Protein AF-A0A329RC01-F1 (afdb_monomer_lite)

Radius of gyration: 26.35 Å; chains: 1; bounding box: 63×45×68 Å

Secondary structure (DSSP, 8-state):
-----PPP---HHHHHHHHHHSPPGGGPPPPHHHHHHIIIIIGGGS-TTTTTSGGGPPPPHHHHHHHHHHHHHHHHHHHHHHHHHHHHHHHHHHHHTTS-----

Structure (mmCIF, N/CA/C/O backbone):
data_AF-A0A329RC01-F1
#
_entry.id   AF-A0A329RC01-F1
#
loop_
_atom_site.group_PDB
_atom_site.id
_atom_site.type_symbol
_atom_site.label_atom_id
_atom_site.label_alt_id
_atom_site.label_comp_id
_atom_site.label_asym_id
_atom_site.label_entity_id
_atom_site.label_seq_id
_atom_site.pdbx_PDB_ins_code
_atom_site.Cartn_x
_atom_site.Cartn_y
_atom_site.Cartn_z
_atom_site.occupancy
_atom_site.B_iso_or_equiv
_atom_site.auth_seq_id
_atom_site.auth_comp_id
_atom_site.auth_asym_id
_atom_site.auth_atom_id
_atom_site.pdbx_PDB_model_num
ATOM 1 N N . MET A 1 1 ? -5.723 16.305 -52.217 1.00 38.97 1 MET A N 1
ATOM 2 C CA . MET A 1 1 ? -6.208 16.777 -50.902 1.00 38.97 1 MET A CA 1
ATOM 3 C C . MET A 1 1 ? -6.619 15.555 -50.096 1.00 38.97 1 MET A C 1
ATOM 5 O O . MET A 1 1 ? -7.539 14.872 -50.518 1.00 38.97 1 MET A O 1
ATOM 9 N N . ALA A 1 2 ? -5.895 15.218 -49.025 1.00 40.38 2 ALA A N 1
ATOM 10 C CA . ALA A 1 2 ? -6.229 14.079 -48.169 1.00 40.38 2 ALA A CA 1
ATOM 11 C C . ALA A 1 2 ? -7.119 14.560 -47.016 1.00 40.38 2 ALA A C 1
ATOM 13 O O . ALA A 1 2 ? -6.744 15.468 -46.276 1.00 40.38 2 ALA A O 1
ATOM 14 N N . ILE A 1 3 ? -8.313 13.979 -46.915 1.00 46.66 3 ILE A N 1
ATOM 15 C CA . ILE A 1 3 ? -9.278 14.240 -45.849 1.00 46.66 3 ILE A CA 1
ATOM 16 C C . ILE A 1 3 ? -8.716 13.593 -44.583 1.00 46.66 3 ILE A C 1
ATOM 18 O O . ILE A 1 3 ? -8.543 12.377 -44.530 1.00 46.66 3 ILE A O 1
ATOM 22 N N . VAL A 1 4 ? -8.390 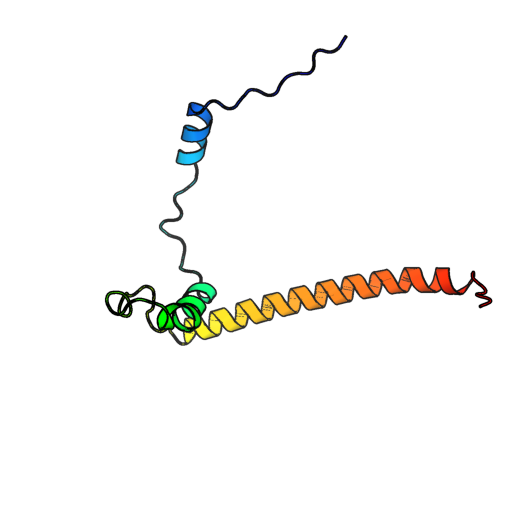14.415 -43.586 1.00 49.28 4 VAL A N 1
ATOM 23 C CA . VAL A 1 4 ? -8.012 13.959 -42.246 1.00 49.28 4 VAL A CA 1
ATOM 24 C C . VAL A 1 4 ? -9.191 13.156 -41.700 1.00 49.28 4 VAL A C 1
ATOM 26 O O . VAL A 1 4 ? -10.260 13.710 -41.446 1.00 49.28 4 VAL A O 1
ATOM 29 N N . SER A 1 5 ? -9.022 11.840 -41.577 1.00 50.56 5 SER A N 1
ATOM 30 C CA . SER A 1 5 ? -10.004 10.949 -40.966 1.00 50.56 5 SER A CA 1
ATOM 31 C C . SER A 1 5 ? -10.145 11.324 -39.492 1.00 50.56 5 SER A C 1
ATOM 33 O O . SER A 1 5 ? -9.337 10.923 -38.655 1.00 50.56 5 SER A O 1
ATOM 35 N N . SER A 1 6 ? -11.147 12.147 -39.195 1.00 51.97 6 SER A N 1
ATOM 36 C CA . SER A 1 6 ? -11.603 12.435 -37.840 1.00 51.97 6 SER A CA 1
ATOM 37 C C . SER A 1 6 ? -11.940 11.113 -37.150 1.00 51.97 6 SER A C 1
ATOM 39 O O . SER A 1 6 ? -12.814 10.377 -37.612 1.00 51.97 6 SER A O 1
ATOM 41 N N . SER A 1 7 ? -11.205 10.776 -36.090 1.00 61.47 7 SER A N 1
ATOM 42 C CA . SER A 1 7 ? -11.454 9.587 -35.275 1.00 61.47 7 SER A CA 1
ATOM 43 C C . SER A 1 7 ? -12.916 9.561 -34.807 1.00 61.47 7 SER A C 1
ATOM 45 O O . SER A 1 7 ? -13.430 10.607 -34.401 1.00 61.47 7 SER A O 1
ATOM 47 N N . PRO A 1 8 ? -13.601 8.401 -34.821 1.00 61.31 8 PRO A N 1
ATOM 48 C CA . PRO A 1 8 ? -14.988 8.344 -34.401 1.00 61.31 8 PRO A CA 1
ATOM 49 C C . PRO A 1 8 ? -15.080 8.714 -32.920 1.00 61.31 8 PRO A C 1
ATOM 51 O O . PRO A 1 8 ? -14.453 8.090 -32.056 1.00 61.31 8 PRO A O 1
ATOM 54 N N . LEU A 1 9 ? -15.855 9.765 -32.646 1.00 58.50 9 LEU A N 1
ATOM 55 C CA . LEU A 1 9 ? -16.320 10.125 -31.313 1.00 58.50 9 LEU A CA 1
ATOM 56 C C . LEU A 1 9 ? -16.933 8.868 -30.693 1.00 58.50 9 LEU A C 1
ATOM 58 O O . LEU A 1 9 ? -17.984 8.415 -31.142 1.00 58.50 9 LEU A O 1
ATOM 62 N N . HIS A 1 10 ? -16.257 8.287 -29.701 1.00 60.53 10 HIS A N 1
ATOM 63 C CA . HIS A 1 10 ? -16.815 7.176 -28.941 1.00 60.53 10 HIS A CA 1
ATOM 64 C C . HIS A 1 10 ? -18.111 7.682 -28.317 1.00 60.53 10 HIS A C 1
ATOM 66 O O . HIS A 1 10 ? -18.110 8.653 -27.554 1.00 60.53 10 HIS A O 1
ATOM 72 N N . THR A 1 11 ? -19.234 7.085 -28.697 1.00 70.38 11 THR A N 1
ATOM 73 C CA . THR A 1 11 ? -20.524 7.485 -28.154 1.00 70.38 11 THR A CA 1
ATOM 74 C C . THR A 1 11 ? -20.607 7.028 -26.696 1.00 70.38 11 THR A C 1
ATOM 76 O O . THR A 1 11 ? -19.933 6.084 -26.281 1.00 70.38 11 THR A O 1
ATOM 79 N N . LEU A 1 12 ? -21.460 7.658 -25.883 1.00 67.00 12 LEU A N 1
ATOM 80 C CA . LEU A 1 12 ? -21.673 7.236 -24.486 1.00 67.00 12 LEU A CA 1
ATOM 81 C C . LEU A 1 12 ? -22.070 5.749 -24.365 1.00 67.00 12 LEU A C 1
ATOM 83 O O . LEU A 1 12 ? -21.812 5.123 -23.338 1.00 67.00 12 LEU A O 1
ATOM 87 N N . LYS A 1 13 ? -22.668 5.175 -25.419 1.00 69.12 13 LYS A N 1
ATOM 88 C CA . LYS A 1 13 ? -23.006 3.748 -25.502 1.00 69.12 13 LYS A CA 1
ATOM 89 C C . LYS A 1 13 ? -21.758 2.871 -25.634 1.00 69.12 13 LYS A C 1
ATOM 91 O O . LYS A 1 13 ? -21.681 1.847 -24.961 1.00 69.12 13 LYS A O 1
ATOM 96 N N . ASP A 1 14 ? -20.771 3.311 -26.411 1.00 81.44 14 ASP A N 1
ATOM 97 C CA . ASP A 1 14 ? -19.497 2.602 -26.594 1.00 81.44 14 ASP A CA 1
ATOM 98 C C . ASP A 1 14 ? -18.675 2.618 -25.302 1.00 81.44 14 ASP A C 1
ATOM 100 O O . ASP A 1 14 ? -18.113 1.601 -24.898 1.00 81.44 14 ASP A O 1
ATOM 104 N N . PHE A 1 15 ? -18.674 3.753 -24.594 1.00 82.56 15 PHE A N 1
ATOM 105 C CA . PHE A 1 15 ? -18.039 3.852 -23.280 1.00 82.56 15 PHE A CA 1
ATOM 106 C C . PHE A 1 15 ? -18.691 2.919 -22.255 1.00 82.56 15 PHE A C 1
ATOM 108 O O . PHE A 1 15 ? -17.988 2.242 -21.509 1.00 82.56 15 PHE A O 1
ATOM 115 N N . ARG A 1 16 ? -20.027 2.852 -22.219 1.00 84.12 16 ARG A N 1
ATOM 116 C CA . ARG A 1 16 ? -20.748 1.986 -21.279 1.00 84.12 16 ARG A CA 1
ATOM 117 C C . ARG A 1 16 ? -20.465 0.506 -21.534 1.00 84.12 16 ARG A C 1
ATOM 119 O O . ARG A 1 16 ? -20.171 -0.214 -20.586 1.00 84.12 16 ARG A O 1
ATOM 126 N N . ALA A 1 17 ? -20.503 0.077 -22.795 1.00 85.00 17 ALA A N 1
ATOM 127 C CA . ALA A 1 17 ? -20.180 -1.298 -23.167 1.00 85.00 17 ALA A CA 1
ATOM 128 C C . ALA A 1 17 ? -18.727 -1.656 -22.808 1.00 85.00 17 ALA A C 1
ATOM 130 O O . ALA A 1 17 ? -18.466 -2.731 -22.269 1.00 85.00 17 ALA A O 1
ATOM 131 N N . LEU A 1 18 ? -17.786 -0.730 -23.027 1.00 86.75 18 LEU A N 1
ATOM 132 C CA . LEU A 1 18 ? -16.399 -0.899 -22.603 1.00 86.75 18 LEU A CA 1
ATOM 133 C C . LEU A 1 18 ? -16.286 -0.995 -21.075 1.00 86.75 18 LEU A C 1
ATOM 135 O O . LEU A 1 18 ? -15.602 -1.883 -20.574 1.00 86.75 18 LEU A O 1
ATOM 139 N N . TRP A 1 19 ? -16.967 -0.122 -20.334 1.00 85.00 19 TRP A N 1
ATOM 140 C CA . TRP A 1 19 ? -16.935 -0.103 -18.872 1.00 85.00 19 TRP A CA 1
ATOM 141 C C . TRP A 1 19 ? -17.481 -1.397 -18.262 1.00 85.00 19 TRP A C 1
ATOM 143 O O . TRP A 1 19 ? -16.859 -1.962 -17.368 1.00 85.00 19 TRP A O 1
ATOM 153 N N . GLU A 1 20 ? -18.602 -1.900 -18.781 1.00 86.00 20 GLU A N 1
ATOM 154 C CA . GLU A 1 20 ? -19.216 -3.158 -18.339 1.00 86.00 20 GLU A CA 1
ATOM 155 C C . GLU A 1 20 ? -18.377 -4.395 -18.720 1.00 86.00 20 GLU A C 1
ATOM 157 O O . GLU A 1 20 ? -18.477 -5.425 -18.057 1.00 86.00 20 GLU A O 1
ATOM 162 N N . SER A 1 21 ? -17.506 -4.297 -19.733 1.00 85.31 21 SER A N 1
ATOM 163 C CA . SER A 1 21 ? -16.583 -5.380 -20.112 1.00 85.31 21 SER A CA 1
ATOM 164 C C . SER A 1 21 ? -15.364 -5.519 -19.192 1.00 85.31 21 SER A C 1
ATOM 166 O O . SER A 1 21 ? -14.696 -6.555 -19.201 1.00 85.31 21 SER A O 1
ATOM 168 N N . ILE A 1 22 ? -15.047 -4.486 -18.402 1.00 83.62 22 ILE A N 1
ATOM 169 C CA . ILE A 1 22 ? -13.919 -4.524 -17.472 1.00 83.62 22 ILE A CA 1
ATOM 170 C C . ILE A 1 22 ? -14.303 -5.440 -16.304 1.00 83.62 22 ILE A C 1
ATOM 172 O O . ILE A 1 22 ? -15.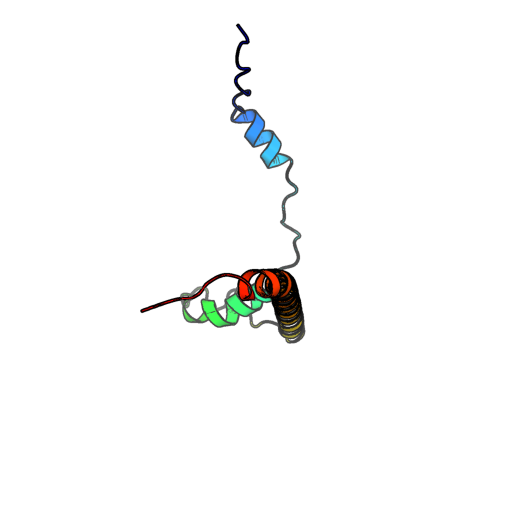271 -5.148 -15.599 1.00 83.62 22 ILE A O 1
ATOM 176 N N . PRO A 1 23 ? -13.543 -6.520 -16.037 1.00 78.81 23 PRO A N 1
ATOM 177 C CA . PRO A 1 23 ? -13.836 -7.406 -14.922 1.00 78.81 23 PRO A CA 1
ATOM 178 C C . PRO A 1 23 ? -13.880 -6.625 -13.610 1.00 78.81 23 PRO A C 1
ATOM 180 O O . PRO A 1 23 ? -12.918 -5.933 -13.251 1.00 78.81 23 PRO A O 1
ATOM 183 N N . SER A 1 24 ? -14.997 -6.749 -12.892 1.00 72.38 24 SER A N 1
ATOM 184 C CA . SER A 1 24 ? -15.147 -6.127 -11.582 1.00 72.38 24 SER A CA 1
ATOM 185 C C . SER A 1 24 ? -14.049 -6.632 -10.649 1.00 72.38 24 SER A C 1
ATOM 187 O O . SER A 1 24 ? -13.839 -7.831 -10.477 1.00 72.38 24 SER A O 1
ATOM 189 N N . ALA A 1 25 ? -13.325 -5.699 -10.040 1.00 66.94 25 ALA A N 1
ATOM 190 C CA . ALA A 1 25 ? -12.201 -5.985 -9.157 1.00 66.94 25 ALA A CA 1
ATOM 191 C C . ALA A 1 25 ? -12.631 -6.449 -7.752 1.00 66.94 25 ALA A C 1
ATOM 193 O O . ALA A 1 25 ? -11.816 -6.401 -6.831 1.00 66.94 25 ALA A O 1
ATOM 194 N N . THR A 1 26 ? -13.888 -6.867 -7.574 1.00 64.19 26 THR A N 1
ATOM 195 C CA . THR A 1 26 ? -14.480 -7.222 -6.274 1.00 64.19 26 THR A CA 1
ATOM 196 C C . THR A 1 26 ? -13.729 -8.328 -5.537 1.00 64.19 26 THR A C 1
ATOM 198 O O . THR A 1 26 ?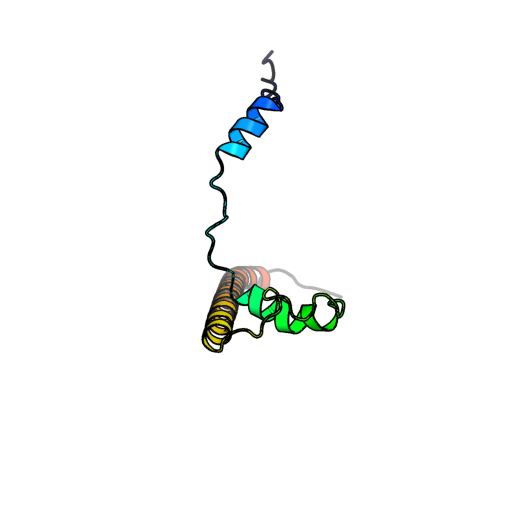 -13.861 -8.414 -4.324 1.00 64.19 26 THR A O 1
ATOM 201 N N . ASP A 1 27 ? -12.894 -9.101 -6.234 1.00 59.09 27 ASP A N 1
ATOM 202 C CA . ASP A 1 27 ? -12.121 -10.212 -5.667 1.00 59.09 27 ASP A CA 1
ATOM 203 C C . ASP A 1 27 ? -10.602 -9.950 -5.600 1.00 59.09 27 ASP A C 1
ATOM 205 O O . ASP A 1 27 ? -9.775 -10.861 -5.577 1.00 59.09 27 ASP A O 1
ATOM 209 N N . ARG A 1 28 ? -10.173 -8.679 -5.630 1.00 66.88 28 ARG A N 1
ATOM 210 C CA . ARG A 1 28 ? -8.745 -8.367 -5.473 1.00 66.88 28 ARG A CA 1
ATOM 211 C C . ARG A 1 28 ? -8.333 -8.500 -4.012 1.00 66.88 28 ARG A C 1
ATOM 213 O O . ARG A 1 28 ? -8.834 -7.772 -3.156 1.00 66.88 28 ARG A O 1
ATOM 220 N N . GLU A 1 29 ? -7.342 -9.359 -3.755 1.00 76.50 29 GLU A N 1
ATOM 221 C CA . GLU A 1 29 ? -6.695 -9.445 -2.444 1.00 76.50 29 GLU A CA 1
ATOM 222 C C . GLU A 1 29 ? -6.262 -8.042 -1.989 1.00 76.50 29 GLU A C 1
ATOM 224 O O . GLU A 1 29 ? -5.612 -7.277 -2.714 1.00 76.50 29 GLU A O 1
ATOM 229 N N . ARG A 1 30 ? -6.676 -7.682 -0.774 1.00 78.25 30 ARG A N 1
ATOM 230 C CA . ARG A 1 30 ? -6.475 -6.349 -0.205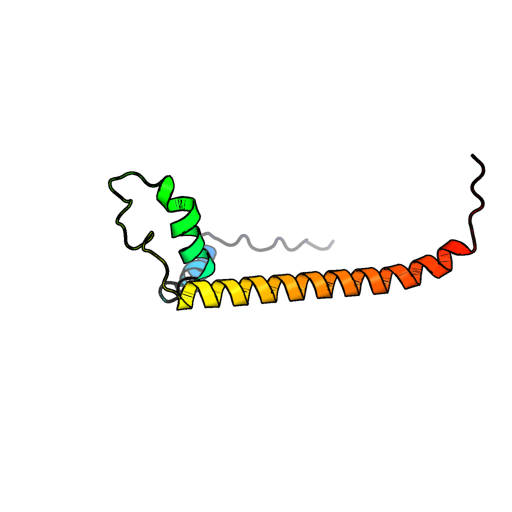 1.00 78.25 30 ARG A CA 1
ATOM 231 C C . ARG A 1 30 ? -4.980 -6.062 -0.112 1.00 78.25 30 ARG A C 1
ATOM 233 O O . ARG A 1 30 ? -4.236 -6.815 0.511 1.00 78.25 30 ARG A O 1
ATOM 240 N N . ASN A 1 31 ? -4.530 -4.953 -0.704 1.00 86.56 31 ASN A N 1
ATOM 241 C CA . ASN A 1 31 ? -3.107 -4.616 -0.706 1.00 86.56 31 ASN A CA 1
ATOM 242 C C . ASN A 1 31 ? -2.590 -4.465 0.744 1.00 86.56 31 ASN A C 1
ATOM 244 O O . ASN A 1 31 ? -3.027 -3.542 1.445 1.00 86.56 31 ASN A O 1
ATOM 248 N N . PRO A 1 32 ? -1.631 -5.302 1.189 1.00 87.00 32 PRO A N 1
ATOM 249 C CA . PRO A 1 32 ? -1.158 -5.297 2.569 1.00 87.00 32 PRO A CA 1
ATOM 250 C C . PRO A 1 32 ? -0.504 -3.966 2.959 1.00 87.00 32 PRO A C 1
ATOM 252 O O . PRO A 1 32 ? -0.677 -3.522 4.090 1.00 87.00 32 PRO A O 1
ATOM 255 N N . GLU A 1 33 ? 0.162 -3.274 2.024 1.00 90.06 33 GLU A N 1
ATOM 256 C CA . GLU A 1 33 ? 0.761 -1.964 2.309 1.00 90.06 33 GLU A CA 1
ATOM 257 C C . GLU A 1 33 ? -0.307 -0.930 2.676 1.00 90.06 33 GLU A C 1
ATOM 259 O O . GLU A 1 33 ? -0.099 -0.106 3.564 1.00 90.06 33 GLU A O 1
ATOM 264 N N . LYS A 1 34 ? -1.451 -0.974 1.980 1.00 90.06 34 LYS A N 1
ATOM 265 C CA . LYS A 1 34 ? -2.553 -0.035 2.198 1.00 90.06 34 LYS A CA 1
ATOM 266 C C . LYS A 1 34 ? -3.261 -0.324 3.506 1.00 90.06 34 LYS A C 1
ATOM 268 O O . LYS A 1 34 ? -3.532 0.612 4.238 1.00 90.06 34 LYS A O 1
ATOM 273 N N . MET A 1 35 ? -3.460 -1.592 3.838 1.00 90.69 35 MET A N 1
ATOM 274 C CA . MET A 1 35 ? -4.032 -1.994 5.122 1.00 90.69 35 MET A CA 1
ATOM 275 C C . MET A 1 35 ? -3.192 -1.524 6.313 1.00 90.69 35 MET A C 1
ATOM 277 O O . MET A 1 35 ? -3.726 -0.951 7.260 1.00 90.69 35 MET A O 1
ATOM 281 N N . VAL A 1 36 ? -1.868 -1.691 6.238 1.00 92.12 36 VAL A N 1
ATOM 282 C CA . VAL A 1 36 ? -0.953 -1.194 7.277 1.00 92.12 36 VAL A CA 1
ATOM 283 C C . VAL A 1 36 ? -0.997 0.333 7.363 1.00 92.12 36 VAL A C 1
ATOM 285 O O . VAL A 1 36 ? -1.086 0.888 8.456 1.00 92.12 36 VAL A O 1
ATOM 288 N N . ASP A 1 37 ? -0.976 1.024 6.221 1.00 93.44 37 ASP A N 1
ATOM 289 C CA . ASP A 1 37 ? -1.027 2.486 6.188 1.00 93.44 37 ASP A CA 1
ATOM 290 C C . ASP A 1 37 ? -2.374 3.038 6.694 1.00 93.44 37 ASP A C 1
ATOM 292 O O . ASP A 1 37 ? -2.383 4.068 7.363 1.00 93.44 37 ASP A O 1
ATOM 296 N N . MET A 1 38 ? -3.501 2.369 6.430 1.00 94.00 38 MET A N 1
ATOM 297 C CA . MET A 1 38 ? -4.817 2.783 6.931 1.00 94.00 38 MET A CA 1
ATOM 298 C C . MET A 1 38 ? -4.881 2.731 8.455 1.00 94.00 38 MET A C 1
ATOM 300 O O . MET A 1 38 ? -5.289 3.706 9.087 1.00 94.00 38 MET A O 1
ATOM 304 N N . ASN A 1 39 ? -4.410 1.639 9.054 1.00 94.50 39 ASN A N 1
ATOM 305 C CA . ASN A 1 39 ? -4.357 1.518 10.505 1.00 94.50 39 ASN A CA 1
ATOM 306 C C . ASN A 1 39 ? -3.384 2.530 11.139 1.00 94.50 39 ASN A C 1
ATOM 308 O O . ASN A 1 39 ? -3.741 3.191 12.107 1.00 94.50 39 ASN A O 1
ATOM 312 N N . ALA A 1 40 ? -2.180 2.689 10.581 1.00 94.38 40 ALA A N 1
ATOM 313 C CA . ALA A 1 40 ? -1.142 3.518 11.194 1.00 94.38 40 ALA A CA 1
ATOM 314 C C . ALA A 1 40 ? -1.330 5.027 10.966 1.00 94.38 40 ALA A C 1
ATOM 316 O O . ALA A 1 40 ? -0.988 5.828 11.831 1.00 94.38 40 ALA A O 1
ATOM 317 N N . LYS A 1 41 ? -1.822 5.430 9.788 1.00 94.94 41 LYS A N 1
ATOM 318 C CA . LYS A 1 41 ? -1.846 6.842 9.369 1.00 94.94 41 LYS A CA 1
ATOM 319 C C . LYS A 1 41 ? -3.237 7.444 9.360 1.00 94.94 41 LYS A C 1
ATOM 321 O O . LYS A 1 41 ? -3.352 8.647 9.545 1.00 94.94 41 LYS A O 1
ATOM 326 N N . ILE A 1 42 ? -4.268 6.643 9.092 1.00 93.88 42 ILE A N 1
ATOM 327 C CA . ILE A 1 42 ? -5.626 7.160 8.890 1.00 93.88 42 ILE A CA 1
ATOM 328 C C . ILE A 1 42 ? -6.460 7.009 10.155 1.00 93.88 42 ILE A C 1
ATOM 330 O O . ILE A 1 42 ? -7.090 7.981 10.555 1.00 93.88 42 ILE A O 1
ATOM 334 N N . LYS A 1 43 ? -6.395 5.852 10.830 1.00 93.69 43 LYS A N 1
ATOM 335 C CA . LYS A 1 43 ? -7.156 5.562 12.059 1.00 93.69 43 LYS A CA 1
ATOM 336 C C . LYS A 1 43 ? -7.180 6.700 13.100 1.00 93.69 43 LYS A C 1
ATOM 338 O O . LYS A 1 43 ? -8.258 6.943 13.633 1.00 93.69 43 LYS A O 1
ATOM 343 N N . PRO A 1 44 ? -6.078 7.432 13.380 1.00 95.06 44 PRO A N 1
ATOM 344 C CA . PRO A 1 44 ? -6.094 8.532 14.354 1.00 95.06 44 PRO A CA 1
ATOM 345 C C . PRO A 1 44 ? -7.034 9.693 14.001 1.00 95.06 44 PRO A C 1
ATOM 347 O O . PRO A 1 44 ? -7.441 10.440 14.884 1.00 95.06 44 PRO A O 1
ATOM 350 N N . TYR A 1 45 ? -7.367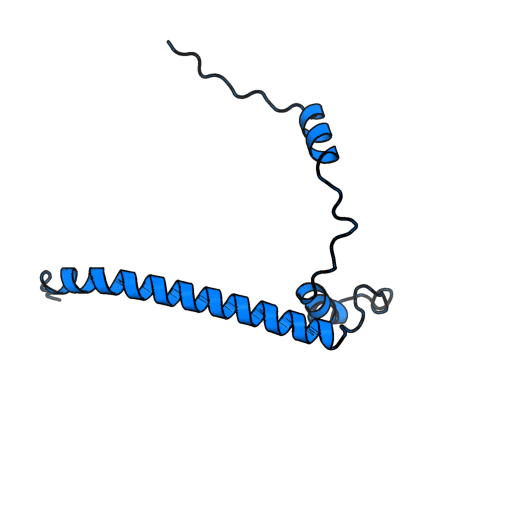 9.848 12.720 1.00 95.56 45 TYR A N 1
ATOM 351 C CA . TYR A 1 45 ? -8.219 10.917 12.200 1.00 95.56 45 TYR A CA 1
ATOM 352 C C . TYR A 1 45 ? -9.641 10.437 11.885 1.00 95.56 45 TYR A C 1
ATOM 354 O O . TYR A 1 45 ? -10.454 11.207 11.376 1.00 95.56 45 TYR A O 1
ATOM 362 N N . VAL A 1 46 ? -9.947 9.166 12.154 1.00 93.44 46 VAL A N 1
ATOM 363 C CA . VAL A 1 46 ? -11.272 8.595 11.908 1.00 93.44 46 VAL A CA 1
ATOM 364 C C . VAL A 1 46 ? -12.216 9.032 13.030 1.00 93.44 46 VAL A C 1
ATOM 366 O O . VAL A 1 46 ? -11.856 8.914 14.206 1.00 93.44 46 VAL A O 1
ATOM 369 N N . PRO A 1 47 ? -13.430 9.519 12.710 1.00 96.12 47 PRO A N 1
ATOM 370 C CA . PRO A 1 47 ? -14.431 9.825 13.723 1.00 96.12 47 PRO A CA 1
ATOM 371 C C . PRO A 1 47 ? -14.708 8.616 14.622 1.00 96.12 47 PRO A C 1
ATOM 373 O O . PRO A 1 47 ? -14.668 7.469 14.178 1.00 96.12 47 PRO A O 1
ATOM 376 N N . LYS A 1 48 ? -15.029 8.872 15.894 1.00 93.31 48 LYS A N 1
ATOM 377 C CA . LYS A 1 48 ? -15.211 7.820 16.913 1.00 93.31 48 LYS A CA 1
ATOM 378 C C . LYS A 1 48 ? -16.251 6.767 16.519 1.00 93.31 48 LYS A C 1
ATOM 380 O O . LYS A 1 48 ? -16.112 5.612 16.898 1.00 93.31 48 LYS A O 1
ATOM 385 N N . GLU A 1 49 ? -17.247 7.162 15.736 1.00 94.94 49 GLU A N 1
ATOM 386 C CA . GLU A 1 49 ? -18.308 6.294 15.212 1.00 94.94 49 GLU A CA 1
ATOM 387 C C . GLU A 1 49 ? -17.772 5.194 14.280 1.00 94.94 49 GLU A C 1
ATOM 389 O O . GLU A 1 49 ? -18.323 4.099 14.249 1.00 94.94 49 GLU A O 1
ATOM 394 N N . PHE A 1 50 ? -16.666 5.451 13.573 1.00 92.56 50 PHE A N 1
ATOM 395 C CA . PHE A 1 50 ? -16.111 4.558 12.547 1.00 92.56 50 PHE A CA 1
ATOM 396 C C . PHE A 1 50 ? -14.734 3.986 12.911 1.00 92.56 50 PHE A C 1
ATOM 398 O O . PHE A 1 50 ? -14.159 3.206 12.156 1.00 92.56 50 PHE A O 1
ATOM 405 N N . VAL A 1 51 ? -14.167 4.350 14.065 1.00 90.94 51 VAL A N 1
ATOM 406 C CA . VAL A 1 51 ? -12.803 3.939 14.457 1.00 90.94 51 VAL A CA 1
ATOM 407 C C . VAL A 1 51 ? -12.658 2.421 14.656 1.00 90.94 51 VAL A C 1
ATOM 409 O O . VAL A 1 51 ? -11.552 1.882 14.549 1.00 90.94 51 VAL A O 1
ATOM 412 N N . ASN A 1 52 ? -13.775 1.748 14.941 1.00 92.62 52 ASN A N 1
ATOM 413 C CA . ASN A 1 52 ? -13.864 0.306 15.163 1.00 92.62 52 ASN A CA 1
ATOM 414 C C . ASN A 1 52 ? -14.254 -0.479 13.900 1.00 92.62 52 ASN A C 1
ATOM 416 O O . ASN A 1 52 ? -14.463 -1.682 13.992 1.00 92.62 52 ASN A O 1
ATOM 420 N N . ASP A 1 53 ? -14.358 0.179 12.744 1.00 93.56 53 ASP A N 1
ATOM 421 C CA . ASP A 1 53 ? -14.602 -0.490 11.465 1.00 93.56 53 ASP A CA 1
ATOM 422 C C . ASP A 1 53 ? -13.435 -1.440 11.120 1.00 93.56 53 ASP A C 1
ATOM 424 O O . ASP A 1 53 ? -12.257 -1.097 11.299 1.00 93.56 53 ASP A O 1
ATOM 428 N N . ASP A 1 54 ? -13.759 -2.618 10.581 1.00 90.75 54 ASP A N 1
ATOM 429 C CA . ASP A 1 54 ? -12.809 -3.627 10.092 1.00 90.75 54 ASP A CA 1
ATOM 430 C C . ASP A 1 54 ? -11.808 -3.056 9.073 1.00 90.75 54 ASP A C 1
ATOM 432 O O . ASP A 1 54 ? -10.689 -3.554 8.907 1.00 90.75 54 ASP A O 1
ATOM 436 N N . LEU A 1 55 ? -12.178 -1.976 8.386 1.00 88.94 55 LEU A N 1
ATOM 437 C CA . LEU A 1 55 ? -11.312 -1.225 7.488 1.00 88.94 55 LEU A CA 1
ATOM 438 C C . LEU A 1 55 ? -10.053 -0.667 8.180 1.00 88.94 55 LEU A C 1
ATOM 440 O O . LEU A 1 55 ? -8.995 -0.598 7.552 1.00 88.94 55 LEU A O 1
ATOM 444 N N . TYR A 1 56 ? -10.145 -0.312 9.465 1.00 92.00 56 TYR A N 1
ATOM 445 C CA . TYR A 1 56 ? -9.041 0.219 10.278 1.00 92.00 56 TYR A CA 1
ATOM 446 C C . TYR A 1 56 ? -8.515 -0.791 11.307 1.00 92.00 56 TYR A C 1
ATOM 448 O O . TYR A 1 56 ? -7.781 -0.418 12.238 1.00 92.00 56 TYR A O 1
ATOM 456 N N . ALA A 1 57 ? -8.871 -2.070 11.158 1.00 91.31 57 ALA A N 1
ATOM 457 C CA . ALA A 1 57 ? -8.396 -3.141 12.020 1.00 91.31 57 ALA A CA 1
ATOM 458 C C . ALA A 1 57 ? -6.861 -3.198 12.065 1.00 91.31 57 ALA A C 1
ATOM 460 O O . ALA A 1 57 ? -6.157 -2.787 11.137 1.00 91.31 57 ALA A O 1
ATOM 461 N N . ALA A 1 58 ? -6.332 -3.694 13.183 1.00 93.00 58 ALA A N 1
ATOM 462 C CA . ALA A 1 58 ? -4.896 -3.878 13.329 1.00 93.00 58 ALA A CA 1
ATOM 463 C C . ALA A 1 58 ? -4.395 -4.902 12.289 1.00 93.00 58 ALA A C 1
ATOM 465 O O . ALA A 1 58 ? -4.962 -5.992 12.186 1.00 93.00 58 ALA A O 1
ATOM 466 N N . PRO A 1 59 ? -3.350 -4.581 11.507 1.00 92.00 59 PRO A N 1
ATOM 467 C CA . PRO A 1 59 ? -2.815 -5.507 10.521 1.00 92.00 59 PRO A CA 1
ATOM 468 C C . PRO A 1 59 ? -2.145 -6.699 11.212 1.00 92.00 59 PRO A C 1
ATOM 470 O O . PRO A 1 59 ? -1.478 -6.551 12.236 1.00 92.00 59 PRO A O 1
ATOM 473 N N . THR A 1 60 ? -2.273 -7.887 10.622 1.00 92.38 60 THR A N 1
ATOM 474 C CA . THR A 1 60 ? -1.596 -9.086 11.133 1.00 92.38 60 THR A CA 1
ATOM 475 C C . THR A 1 60 ? -0.083 -9.001 10.918 1.00 92.38 60 THR A C 1
ATOM 477 O O . THR A 1 60 ? 0.397 -8.346 9.986 1.00 92.38 60 THR A O 1
ATOM 480 N N . ALA A 1 61 ? 0.692 -9.721 11.736 1.00 92.00 61 ALA A N 1
ATOM 481 C CA . ALA A 1 61 ? 2.153 -9.766 11.610 1.00 92.00 61 ALA A CA 1
ATOM 482 C C . ALA A 1 61 ? 2.608 -10.183 10.196 1.00 92.00 61 ALA A C 1
ATOM 484 O O . ALA A 1 61 ? 3.508 -9.571 9.619 1.00 92.00 61 ALA A O 1
ATOM 485 N N . ALA A 1 62 ? 1.913 -11.149 9.586 1.00 90.19 62 ALA A N 1
ATOM 486 C CA . ALA A 1 62 ? 2.181 -11.593 8.220 1.00 90.19 62 ALA A CA 1
ATOM 487 C C . ALA A 1 62 ? 1.979 -10.473 7.178 1.00 90.19 62 ALA A C 1
ATOM 489 O O . ALA A 1 62 ? 2.746 -10.365 6.219 1.00 90.19 62 ALA A O 1
ATOM 490 N N . MET A 1 63 ? 0.976 -9.603 7.353 1.00 89.38 63 MET A N 1
ATOM 491 C CA . MET A 1 63 ? 0.744 -8.458 6.460 1.00 89.38 63 MET A CA 1
ATOM 492 C C . MET A 1 63 ? 1.829 -7.388 6.601 1.00 89.38 63 MET A C 1
ATOM 494 O O . MET A 1 63 ? 2.262 -6.812 5.596 1.00 89.38 63 MET A O 1
ATOM 498 N N . VAL A 1 64 ? 2.303 -7.145 7.824 1.00 91.06 64 VAL A N 1
ATOM 499 C CA . VAL A 1 64 ? 3.419 -6.224 8.086 1.00 91.06 64 VAL A CA 1
ATOM 500 C C . VAL A 1 64 ? 4.700 -6.741 7.428 1.00 91.06 64 VAL A C 1
ATOM 502 O O . VAL A 1 64 ? 5.386 -5.990 6.731 1.00 91.06 64 VAL A O 1
ATOM 505 N N . GLU A 1 65 ? 4.987 -8.037 7.548 1.00 92.69 65 GLU A N 1
ATOM 506 C CA . GLU A 1 65 ? 6.157 -8.652 6.921 1.00 92.69 65 GLU A CA 1
ATOM 507 C C . GLU A 1 65 ? 6.078 -8.619 5.383 1.00 92.69 65 GLU A C 1
ATOM 509 O O . GLU A 1 65 ? 7.036 -8.212 4.714 1.00 92.69 65 GLU A O 1
ATOM 514 N N . LYS A 1 66 ? 4.920 -8.972 4.800 1.00 91.50 66 LYS A N 1
ATOM 515 C CA . LYS A 1 66 ? 4.667 -8.839 3.352 1.00 91.50 66 LYS A CA 1
ATOM 516 C C . LYS A 1 66 ? 4.920 -7.400 2.884 1.00 91.50 66 LYS A C 1
ATOM 518 O O . LYS A 1 66 ? 5.619 -7.185 1.893 1.00 91.50 66 LYS A O 1
ATOM 523 N N . THR A 1 67 ? 4.424 -6.412 3.627 1.00 90.69 67 THR A N 1
ATOM 524 C CA . THR A 1 67 ? 4.634 -4.981 3.348 1.00 90.69 67 THR A CA 1
ATOM 525 C C . THR A 1 67 ? 6.115 -4.604 3.372 1.00 90.69 67 THR A C 1
ATOM 527 O O . THR A 1 67 ? 6.598 -3.921 2.466 1.00 90.69 67 THR A O 1
ATOM 530 N N . ALA A 1 68 ? 6.869 -5.078 4.367 1.00 91.62 68 ALA A N 1
ATOM 531 C CA . ALA A 1 68 ? 8.305 -4.833 4.458 1.00 91.62 68 ALA A CA 1
ATOM 532 C C . ALA A 1 68 ? 9.062 -5.414 3.250 1.00 91.62 68 ALA A C 1
ATOM 534 O O . ALA A 1 68 ? 9.889 -4.719 2.652 1.00 91.62 68 ALA A O 1
ATOM 535 N N . LYS A 1 69 ? 8.726 -6.642 2.829 1.00 92.69 69 LYS A N 1
ATOM 536 C CA . LYS A 1 69 ? 9.309 -7.289 1.639 1.00 92.69 69 LYS A CA 1
ATOM 537 C C . LYS A 1 69 ? 9.028 -6.496 0.361 1.00 92.69 69 LYS A C 1
ATOM 539 O O . LYS A 1 69 ? 9.947 -6.262 -0.425 1.00 92.69 69 LYS A O 1
ATOM 544 N N . ILE A 1 70 ? 7.792 -6.030 0.167 1.00 90.00 70 ILE A N 1
ATOM 545 C CA . ILE A 1 70 ? 7.412 -5.223 -1.005 1.00 90.00 70 ILE A CA 1
ATOM 546 C C . ILE A 1 70 ? 8.193 -3.903 -1.024 1.00 90.00 70 ILE A C 1
ATOM 548 O O . ILE A 1 70 ? 8.806 -3.562 -2.041 1.00 90.00 70 ILE A O 1
ATOM 552 N N . LYS A 1 71 ? 8.235 -3.185 0.107 1.00 90.88 71 LYS A N 1
ATOM 553 C CA . LYS A 1 71 ? 8.987 -1.927 0.229 1.00 90.88 71 LYS A CA 1
ATOM 554 C C . LYS A 1 71 ? 10.478 -2.132 -0.034 1.00 90.88 71 LYS A C 1
ATOM 556 O O . LYS A 1 71 ? 11.081 -1.305 -0.716 1.00 90.88 71 LYS A O 1
ATOM 561 N N . ARG A 1 72 ? 11.069 -3.226 0.458 1.00 94.06 72 ARG A N 1
ATOM 562 C CA . ARG A 1 72 ? 12.478 -3.565 0.212 1.00 94.06 72 ARG A CA 1
ATOM 563 C C . ARG A 1 72 ? 12.746 -3.791 -1.277 1.00 94.06 72 ARG A C 1
ATOM 565 O O . ARG A 1 72 ? 13.590 -3.104 -1.843 1.00 94.06 72 ARG A O 1
ATOM 572 N N . LYS A 1 73 ? 11.945 -4.630 -1.939 1.00 94.62 73 LYS A N 1
ATOM 573 C CA . LYS A 1 73 ? 12.072 -4.908 -3.380 1.00 94.62 73 LYS A CA 1
ATOM 574 C C . LYS A 1 73 ? 11.940 -3.645 -4.238 1.00 94.62 73 LYS A C 1
ATOM 576 O O . LYS A 1 73 ? 12.624 -3.495 -5.248 1.00 94.62 73 LYS A O 1
ATOM 581 N N . ARG A 1 74 ? 11.064 -2.709 -3.851 1.00 93.38 74 ARG A N 1
ATOM 582 C CA . ARG A 1 74 ? 10.951 -1.404 -4.529 1.00 93.38 74 ARG A CA 1
ATOM 583 C C . ARG A 1 74 ? 12.218 -0.566 -4.379 1.00 93.38 74 ARG A C 1
ATOM 585 O O . ARG A 1 74 ? 12.651 0.024 -5.366 1.00 93.38 74 ARG A O 1
ATOM 592 N N . ARG A 1 75 ? 12.816 -0.530 -3.184 1.00 94.25 75 ARG A N 1
ATOM 593 C CA . ARG A 1 75 ? 14.082 0.179 -2.947 1.00 94.25 75 ARG A CA 1
ATOM 594 C C . ARG A 1 75 ? 15.217 -0.430 -3.761 1.00 94.25 75 ARG A C 1
ATOM 596 O O . ARG A 1 75 ? 15.892 0.316 -4.451 1.00 94.25 75 ARG A O 1
ATOM 603 N N . GLU A 1 76 ? 15.347 -1.755 -3.769 1.00 94.62 76 GLU A N 1
ATOM 604 C CA . GLU A 1 76 ? 16.351 -2.476 -4.570 1.00 94.62 76 GLU A CA 1
ATOM 605 C C . GLU A 1 76 ? 16.233 -2.158 -6.071 1.00 94.62 76 GLU A C 1
ATOM 607 O O . GLU A 1 76 ? 17.221 -1.890 -6.748 1.00 94.62 76 GLU A O 1
ATOM 612 N N . ARG A 1 77 ? 15.008 -2.116 -6.609 1.00 94.31 77 ARG A N 1
ATOM 613 C CA . ARG A 1 77 ? 14.783 -1.717 -8.010 1.00 94.31 77 ARG A CA 1
ATOM 614 C C . ARG A 1 77 ? 15.167 -0.262 -8.268 1.00 94.31 77 ARG A C 1
ATOM 616 O O . ARG A 1 77 ? 15.709 0.053 -9.325 1.00 94.31 77 ARG A O 1
ATOM 623 N N . ALA A 1 78 ? 14.858 0.631 -7.331 1.00 92.94 78 ALA A N 1
ATOM 624 C CA . ALA A 1 78 ? 15.198 2.042 -7.455 1.00 92.94 78 ALA A CA 1
ATOM 625 C C . ALA A 1 78 ? 16.716 2.257 -7.412 1.00 92.94 78 ALA A C 1
ATOM 627 O O . ALA A 1 78 ? 17.235 2.981 -8.258 1.00 92.94 78 ALA A O 1
ATOM 628 N N . THR A 1 79 ? 17.421 1.597 -6.490 1.00 92.88 79 THR A N 1
ATOM 629 C CA . THR A 1 79 ? 18.883 1.674 -6.386 1.00 92.88 79 THR A CA 1
ATOM 630 C C . THR A 1 79 ? 19.559 1.091 -7.620 1.00 92.88 79 THR A C 1
ATOM 632 O O . THR A 1 79 ? 20.425 1.751 -8.182 1.00 92.88 79 THR A O 1
ATOM 635 N N . ALA A 1 80 ? 19.109 -0.066 -8.119 1.00 90.69 80 ALA A N 1
ATOM 636 C CA . ALA A 1 80 ? 19.633 -0.652 -9.354 1.00 90.69 80 ALA A CA 1
ATOM 637 C C . ALA A 1 80 ? 19.452 0.283 -10.563 1.00 90.69 80 ALA A C 1
ATOM 639 O O . ALA A 1 80 ? 20.373 0.475 -11.353 1.00 90.69 80 ALA A O 1
ATOM 640 N N . ARG A 1 81 ? 18.287 0.934 -10.683 1.00 90.62 81 ARG A N 1
ATOM 641 C CA . ARG A 1 81 ? 18.033 1.916 -11.749 1.00 90.62 81 ARG A CA 1
ATOM 642 C C . ARG A 1 81 ? 18.927 3.151 -11.629 1.00 90.62 81 ARG A C 1
ATOM 644 O O . ARG A 1 81 ? 19.340 3.691 -12.649 1.00 90.62 81 ARG A O 1
ATOM 651 N N . ILE A 1 82 ? 19.184 3.628 -10.411 1.00 89.50 82 ILE A N 1
ATOM 652 C CA . ILE A 1 82 ? 20.091 4.760 -10.177 1.00 89.50 82 ILE A CA 1
ATOM 653 C C . ILE A 1 82 ? 21.519 4.367 -10.564 1.00 89.50 82 ILE A C 1
ATOM 655 O O . ILE A 1 82 ? 22.135 5.094 -11.333 1.00 89.50 82 ILE A O 1
ATOM 659 N N . ALA A 1 83 ? 21.995 3.200 -10.124 1.00 84.56 83 ALA A N 1
ATOM 660 C CA . ALA A 1 83 ? 23.324 2.689 -10.455 1.00 84.56 83 ALA A CA 1
ATOM 661 C C . ALA A 1 83 ? 23.530 2.511 -11.971 1.00 84.56 83 ALA A C 1
ATOM 663 O O . ALA A 1 83 ? 24.565 2.896 -12.509 1.00 84.56 83 ALA A O 1
ATOM 664 N N . ALA A 1 84 ? 22.522 1.994 -12.683 1.00 83.38 84 ALA A N 1
ATOM 665 C CA . ALA A 1 84 ? 22.568 1.884 -14.140 1.00 83.38 84 ALA A CA 1
ATOM 666 C C . ALA A 1 84 ? 22.673 3.261 -14.820 1.00 83.38 84 ALA A C 1
ATOM 668 O O . ALA A 1 84 ? 23.458 3.431 -15.745 1.00 83.38 84 ALA A O 1
ATOM 669 N N . LYS A 1 85 ? 21.929 4.264 -14.332 1.00 78.94 85 LYS A N 1
ATOM 670 C CA . LYS A 1 85 ? 21.992 5.639 -14.857 1.00 78.94 85 LYS A CA 1
ATOM 671 C C . LYS A 1 85 ? 23.327 6.333 -14.583 1.00 78.94 85 LYS A C 1
ATOM 673 O O . LYS A 1 85 ? 23.753 7.156 -15.387 1.00 78.94 85 LYS A O 1
ATOM 678 N N . THR A 1 86 ? 23.959 6.063 -13.442 1.00 73.69 86 THR A N 1
ATOM 679 C CA . THR A 1 86 ? 25.275 6.633 -13.124 1.00 73.69 86 THR A CA 1
ATOM 680 C C . THR A 1 86 ? 26.370 5.993 -13.971 1.00 73.69 86 THR A C 1
ATOM 682 O O . THR A 1 86 ? 27.173 6.727 -14.530 1.00 73.69 86 THR A O 1
ATOM 685 N N . ALA A 1 87 ? 26.328 4.671 -14.179 1.00 69.00 87 ALA A N 1
ATOM 686 C CA . ALA A 1 87 ? 27.279 3.971 -15.046 1.00 69.00 87 ALA A CA 1
ATOM 687 C C . ALA A 1 87 ? 27.248 4.486 -16.499 1.00 69.00 87 ALA A C 1
ATOM 689 O O . ALA A 1 87 ? 28.293 4.730 -17.087 1.00 69.00 87 ALA A O 1
ATOM 690 N N . THR A 1 88 ? 26.060 4.757 -17.053 1.00 60.34 88 THR A N 1
ATOM 691 C CA . THR A 1 88 ? 25.927 5.340 -18.402 1.00 60.34 88 THR A CA 1
ATOM 692 C C . THR A 1 88 ? 26.360 6.809 -18.492 1.00 60.34 88 THR A C 1
ATOM 694 O O . THR A 1 88 ? 26.646 7.299 -19.578 1.00 60.34 88 THR A O 1
ATOM 697 N N . ASN A 1 89 ? 26.379 7.543 -17.373 1.00 57.97 89 ASN A N 1
ATOM 698 C CA . ASN A 1 89 ? 26.806 8.947 -17.348 1.00 57.97 89 ASN A CA 1
ATOM 699 C C . ASN A 1 89 ? 28.330 9.103 -17.239 1.00 57.97 89 ASN A C 1
ATOM 701 O O . ASN A 1 89 ? 28.855 10.133 -17.662 1.00 57.97 89 ASN A O 1
ATOM 705 N N . ASP A 1 90 ? 29.040 8.114 -16.694 1.00 54.03 90 ASP A N 1
ATOM 706 C CA . ASP A 1 90 ? 30.502 8.160 -16.594 1.00 54.03 90 ASP A CA 1
ATOM 707 C C . ASP A 1 90 ? 31.184 7.949 -17.958 1.00 54.03 90 ASP A C 1
ATOM 709 O O . ASP A 1 90 ? 32.219 8.561 -18.216 1.00 54.03 90 ASP A O 1
ATOM 713 N N . GLU A 1 91 ? 30.557 7.225 -18.894 1.00 52.09 91 GLU A N 1
ATOM 714 C CA . GLU A 1 91 ? 31.037 7.096 -20.284 1.00 52.09 91 GLU A CA 1
ATOM 715 C C . GLU A 1 91 ? 31.022 8.436 -21.051 1.00 52.09 91 GLU A C 1
ATOM 717 O O . GLU A 1 91 ? 31.881 8.684 -21.896 1.00 52.09 91 GLU A O 1
ATOM 722 N N . GLY A 1 92 ? 30.105 9.353 -20.719 1.00 47.44 92 GLY A N 1
ATOM 723 C CA . GLY A 1 92 ? 30.029 10.688 -21.329 1.00 47.44 92 GLY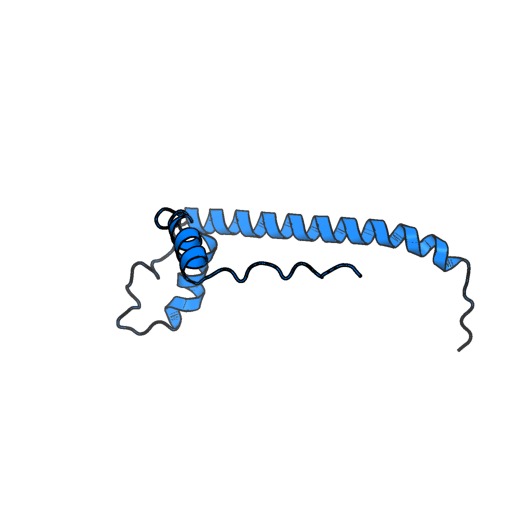 A CA 1
ATOM 724 C C . GLY A 1 92 ? 30.996 11.721 -20.737 1.00 47.44 92 GLY A C 1
ATOM 725 O O . GLY A 1 92 ? 31.288 12.733 -21.375 1.00 47.44 92 GLY A O 1
ATOM 726 N N . LYS A 1 93 ? 31.524 11.488 -19.527 1.00 45.88 93 LYS A N 1
ATOM 727 C CA . LYS A 1 93 ? 32.430 12.436 -18.854 1.00 45.88 93 LYS A CA 1
ATOM 728 C C . LYS A 1 93 ? 33.883 12.318 -19.302 1.00 45.88 93 LYS A C 1
ATOM 730 O O . LYS A 1 93 ? 34.592 13.321 -19.274 1.00 45.88 93 LYS A O 1
ATOM 735 N N . VAL A 1 94 ? 34.320 11.147 -19.771 1.00 46.09 94 VAL A N 1
ATOM 736 C CA . VAL A 1 94 ? 35.689 10.977 -20.293 1.00 46.09 94 VAL A CA 1
ATOM 737 C C . VAL A 1 94 ? 35.884 11.746 -21.610 1.00 46.09 94 VAL A C 1
ATOM 739 O O . VAL A 1 94 ? 36.970 12.254 -21.869 1.00 46.09 94 VAL A O 1
ATOM 742 N N . ALA A 1 95 ? 34.819 11.926 -22.402 1.00 43.25 95 ALA A N 1
ATOM 743 C CA . ALA A 1 95 ? 34.853 12.720 -23.634 1.00 43.25 95 ALA A CA 1
ATOM 744 C C . ALA A 1 95 ? 34.853 14.244 -23.384 1.00 43.25 95 ALA A C 1
ATOM 746 O O . ALA A 1 95 ? 35.456 14.992 -24.149 1.00 43.25 95 ALA A O 1
ATOM 747 N N . ALA A 1 96 ? 34.218 14.716 -22.304 1.00 45.84 96 ALA A N 1
ATOM 748 C CA . ALA A 1 96 ? 34.135 16.144 -21.974 1.00 45.84 96 ALA A CA 1
ATOM 749 C C . ALA A 1 96 ? 35.392 16.697 -21.269 1.00 45.84 96 ALA A C 1
ATOM 751 O O . ALA A 1 96 ? 35.614 17.905 -21.266 1.00 45.84 96 ALA A O 1
ATOM 752 N N . ALA A 1 97 ? 36.239 15.835 -20.697 1.00 43.12 97 ALA A N 1
ATOM 753 C CA . ALA A 1 97 ? 37.463 16.247 -20.003 1.00 43.12 97 ALA A CA 1
ATOM 754 C C . ALA A 1 97 ? 38.619 16.664 -20.944 1.00 43.12 97 ALA A C 1
ATOM 756 O O . ALA A 1 97 ? 39.639 17.153 -20.466 1.00 43.12 97 ALA A O 1
ATOM 757 N N . LEU A 1 98 ? 38.474 16.498 -22.267 1.00 41.69 98 LEU A N 1
ATOM 758 C CA . LEU A 1 98 ? 39.496 16.850 -23.267 1.00 41.69 98 LEU A CA 1
ATOM 759 C C . LEU A 1 98 ? 39.265 18.196 -23.977 1.00 41.69 98 LEU A C 1
ATOM 761 O O . LEU A 1 98 ? 40.077 18.581 -24.816 1.00 41.69 98 LEU A O 1
ATOM 765 N N . GLY A 1 99 ? 38.198 18.936 -23.662 1.00 46.41 99 GLY A N 1
ATOM 766 C CA . GLY A 1 99 ? 37.888 20.179 -24.370 1.00 46.41 99 GLY A CA 1
ATOM 767 C C . GLY A 1 99 ? 37.126 21.180 -23.519 1.00 46.41 99 GLY A C 1
ATOM 768 O O . GLY A 1 99 ? 35.902 21.154 -23.486 1.00 46.41 99 GLY A O 1
ATOM 769 N N . GLY A 1 100 ? 37.839 22.102 -22.873 1.00 37.56 100 GLY A N 1
ATOM 770 C CA . GLY A 1 100 ? 37.197 23.271 -22.273 1.00 37.56 100 GLY A CA 1
ATOM 771 C C . GLY A 1 100 ? 38.009 23.930 -21.172 1.00 37.56 100 GLY A C 1
ATOM 772 O O . GLY A 1 100 ? 37.733 23.731 -19.995 1.00 37.56 100 GLY A O 1
ATOM 773 N N . SER A 1 101 ? 38.991 24.738 -21.572 1.00 43.38 101 SER A N 1
ATOM 774 C CA . SER A 1 101 ? 39.589 25.778 -20.729 1.00 43.38 101 SER A CA 1
ATOM 775 C C . SER A 1 101 ? 38.498 26.744 -20.255 1.00 43.38 101 SER A C 1
ATOM 777 O O . SER A 1 101 ? 37.782 27.306 -21.084 1.00 43.38 101 SER A O 1
ATOM 779 N N . LEU A 1 102 ? 38.374 26.935 -18.940 1.00 39.59 102 LEU A N 1
ATOM 780 C CA . LEU A 1 102 ? 37.491 27.929 -18.333 1.00 39.59 102 LEU A CA 1
ATOM 781 C C . LEU A 1 102 ? 38.362 29.010 -17.680 1.00 39.59 102 LEU A C 1
ATOM 783 O O . LEU A 1 102 ? 38.957 28.791 -16.625 1.00 39.59 102 LEU A O 1
ATOM 787 N N . THR A 1 103 ? 38.465 30.164 -18.334 1.00 40.00 103 THR A N 1
ATOM 788 C CA . THR A 1 103 ? 38.968 31.406 -17.734 1.00 40.00 103 THR A CA 1
ATOM 789 C C . THR A 1 103 ? 37.798 32.136 -17.076 1.00 40.00 103 THR A C 1
ATOM 791 O O . THR A 1 103 ? 36.740 32.256 -17.697 1.00 40.00 103 THR A O 1
ATOM 794 N N . TRP A 1 104 ? 37.999 32.555 -15.825 1.00 50.62 104 TRP A N 1
ATOM 795 C CA . TRP A 1 104 ? 37.034 33.248 -14.962 1.00 50.62 104 TRP A CA 1
ATOM 796 C C . TRP A 1 104 ? 36.771 34.691 -15.387 1.00 50.62 104 TRP A C 1
ATOM 798 O O . TRP A 1 104 ? 37.715 35.324 -15.912 1.00 50.62 104 TRP A O 1
#

Sequence (104 aa):
MAIVSSSPLHTLKDFRALWESIPSATDRERNPEKMVDMNAKIKPYVPKEFVNDDLYAAPTAAMVEKTAKIKRKRRERATARIAAKTATNDEGKVAAALGGSLTW

Organism: NCBI:txid29920

Foldseek 3Di:
DDDDPDDDDCDPVNVVVVVVPPPDCPPPDDQLLVQCCCQPPVLVVDPPVCSPPPSNDDRDPVSVVVNVVVVVVVVVVVVVVVVVVVVVVVVVVVVVVVDDDDDD

pLDDT: mean 77.23, std 18.87, range [37.56, 96.12]